Protein AF-A0A959F2L7-F1 (afdb_monomer_lite)

Secondary structure (DSSP, 8-state):
---SPP-B--EEE-SSS-EEE-S--B--EEEEEEEEE-SSSSSSPEEEEEEEETTS-EEEEEEEE-SSS-EEE-SS--SPP-EEEEEEEE-SSSSSS-EEEEEEEES-TTT-EEEEEEEEE--BTTB--EEEPPGGG--PPP-SS-------S--

Structure (mmCIF, N/CA/C/O backbone):
data_AF-A0A959F2L7-F1
#
_entry.id   AF-A0A959F2L7-F1
#
loop_
_atom_site.group_PDB
_atom_site.id
_atom_site.type_symbol
_atom_site.label_atom_id
_atom_site.label_alt_id
_atom_site.label_comp_id
_atom_site.label_asym_id
_atom_site.label_entity_id
_atom_site.label_seq_id
_atom_site.pdbx_PDB_ins_code
_atom_site.Cartn_x
_atom_site.Cartn_y
_atom_site.Cartn_z
_atom_site.occupancy
_atom_site.B_iso_or_equiv
_atom_site.auth_seq_id
_atom_site.auth_comp_id
_atom_site.auth_asym_id
_atom_site.auth_atom_id
_atom_site.pdbx_PDB_model_num
ATOM 1 N N . GLY A 1 1 ? 22.602 -15.137 5.957 1.00 42.47 1 GLY A N 1
ATOM 2 C CA . GLY A 1 1 ? 22.597 -13.665 5.934 1.00 42.47 1 GLY A CA 1
ATOM 3 C C . GLY A 1 1 ? 21.771 -13.232 4.751 1.00 42.47 1 GLY A C 1
ATOM 4 O O . GLY A 1 1 ? 22.007 -13.764 3.671 1.00 42.47 1 GLY A O 1
ATOM 5 N N . ARG A 1 2 ? 20.773 -12.367 4.957 1.00 48.66 2 ARG A N 1
ATOM 6 C CA . ARG A 1 2 ? 19.964 -11.783 3.879 1.00 48.66 2 ARG A CA 1
ATOM 7 C C . ARG A 1 2 ? 20.875 -10.835 3.082 1.00 48.66 2 ARG A C 1
ATOM 9 O O . ARG A 1 2 ? 21.125 -9.721 3.503 1.00 48.66 2 ARG A O 1
ATOM 16 N N . GLY A 1 3 ? 21.522 -11.352 2.036 1.00 53.16 3 GLY A N 1
ATOM 17 C CA . GLY A 1 3 ? 22.494 -10.618 1.208 1.00 53.16 3 GLY A CA 1
ATOM 18 C C . GLY A 1 3 ? 22.000 -10.333 -0.213 1.00 53.16 3 GLY A C 1
ATOM 19 O O . GLY A 1 3 ? 22.784 -9.907 -1.055 1.00 53.16 3 GLY A O 1
ATOM 20 N N . GLY A 1 4 ? 20.729 -10.626 -0.499 1.00 66.31 4 GLY A N 1
ATOM 21 C CA . GLY A 1 4 ? 20.079 -10.287 -1.762 1.00 66.31 4 GLY A CA 1
ATOM 22 C C . GLY A 1 4 ? 19.290 -8.994 -1.611 1.00 66.31 4 GLY A C 1
ATOM 23 O O . GLY A 1 4 ? 18.704 -8.767 -0.558 1.00 66.31 4 GLY A O 1
ATOM 24 N N . LYS A 1 5 ? 19.269 -8.167 -2.660 1.00 83.44 5 LYS A N 1
ATOM 25 C CA . LYS A 1 5 ? 18.325 -7.051 -2.725 1.00 83.44 5 LYS A CA 1
ATOM 26 C C . LYS A 1 5 ? 16.901 -7.608 -2.815 1.00 83.44 5 LYS A C 1
ATOM 28 O O . LYS A 1 5 ? 16.679 -8.563 -3.557 1.00 83.44 5 LYS A O 1
ATOM 33 N N . TYR A 1 6 ? 15.958 -7.026 -2.091 1.00 90.06 6 TYR A N 1
ATOM 34 C CA . TYR A 1 6 ? 14.533 -7.270 -2.276 1.00 90.06 6 TYR A CA 1
ATOM 35 C C . TYR A 1 6 ? 14.069 -6.625 -3.583 1.00 90.06 6 TYR A C 1
ATOM 37 O O . TYR A 1 6 ? 14.614 -5.599 -4.008 1.00 90.06 6 TYR A O 1
ATOM 45 N N . PHE A 1 7 ? 13.053 -7.216 -4.210 1.00 89.94 7 PHE A N 1
ATOM 46 C CA . PHE A 1 7 ? 12.485 -6.752 -5.472 1.00 89.94 7 PHE A CA 1
ATOM 47 C C . PHE A 1 7 ? 10.960 -6.768 -5.398 1.00 89.94 7 PHE A C 1
ATOM 49 O O . PHE A 1 7 ? 10.380 -7.720 -4.887 1.00 89.94 7 PHE A O 1
ATOM 56 N N . SER A 1 8 ? 10.336 -5.753 -5.990 1.00 92.44 8 SER A N 1
ATOM 57 C CA . SER A 1 8 ? 8.898 -5.687 -6.249 1.00 92.44 8 SER A CA 1
ATOM 58 C C . SER A 1 8 ? 8.718 -5.575 -7.761 1.00 92.44 8 SER A C 1
ATOM 60 O O . SER A 1 8 ? 9.378 -4.751 -8.395 1.00 92.44 8 SER A O 1
ATOM 62 N N . LYS A 1 9 ? 7.886 -6.433 -8.355 1.00 92.62 9 LYS A N 1
ATOM 63 C CA . LYS A 1 9 ? 7.708 -6.516 -9.811 1.00 92.62 9 LYS A CA 1
ATOM 64 C C . LYS A 1 9 ? 6.235 -6.538 -10.180 1.00 92.62 9 LYS A C 1
ATOM 66 O O . LYS A 1 9 ? 5.445 -7.202 -9.515 1.00 92.62 9 LYS A O 1
ATOM 71 N N . LEU A 1 10 ? 5.902 -5.869 -11.278 1.00 92.94 10 LEU A N 1
ATOM 72 C CA . LEU A 1 10 ? 4.575 -5.891 -11.880 1.00 92.94 10 LEU A CA 1
ATOM 73 C C . LEU A 1 10 ? 4.618 -6.698 -13.176 1.00 92.94 10 LEU A C 1
ATOM 75 O O . LEU A 1 10 ? 5.468 -6.462 -14.033 1.00 92.94 10 LEU A O 1
ATOM 79 N N . TYR A 1 11 ? 3.675 -7.622 -13.324 1.00 91.75 11 TYR A N 1
ATOM 80 C CA . TYR A 1 11 ? 3.472 -8.392 -14.545 1.00 91.75 11 TYR A CA 1
ATOM 81 C C . TYR A 1 11 ? 2.101 -8.054 -15.127 1.00 91.75 11 TYR A C 1
ATOM 83 O O . TYR A 1 11 ? 1.091 -8.150 -14.433 1.00 91.75 11 TYR A O 1
ATOM 91 N N . LEU A 1 12 ? 2.073 -7.666 -16.399 1.00 89.88 12 LEU A N 1
ATOM 92 C CA . LEU A 1 12 ? 0.861 -7.344 -17.144 1.00 89.88 12 LEU A CA 1
ATOM 93 C C . LEU A 1 12 ? 0.384 -8.590 -17.890 1.00 89.88 12 LEU A C 1
ATOM 95 O O . LEU A 1 12 ? 1.171 -9.213 -18.602 1.00 89.88 12 LEU A O 1
ATOM 99 N N . ASN A 1 13 ? -0.890 -8.944 -17.720 1.00 88.88 13 ASN A N 1
ATOM 100 C CA . ASN A 1 13 ? -1.534 -10.045 -18.435 1.00 88.88 13 ASN A CA 1
ATOM 101 C C . ASN A 1 13 ? -2.204 -9.521 -19.711 1.00 88.88 13 ASN A C 1
ATOM 103 O O . ASN A 1 13 ? -2.964 -8.558 -19.650 1.00 88.88 13 ASN A O 1
ATOM 107 N N . ASP A 1 14 ? -1.981 -10.185 -20.842 1.00 87.88 14 ASP A N 1
ATOM 108 C CA . ASP A 1 14 ? -2.627 -9.863 -22.122 1.00 87.88 14 ASP A CA 1
ATOM 109 C C . ASP A 1 14 ? -4.070 -10.395 -22.256 1.00 87.88 14 ASP A C 1
ATOM 111 O O . ASP A 1 14 ? -4.693 -10.271 -23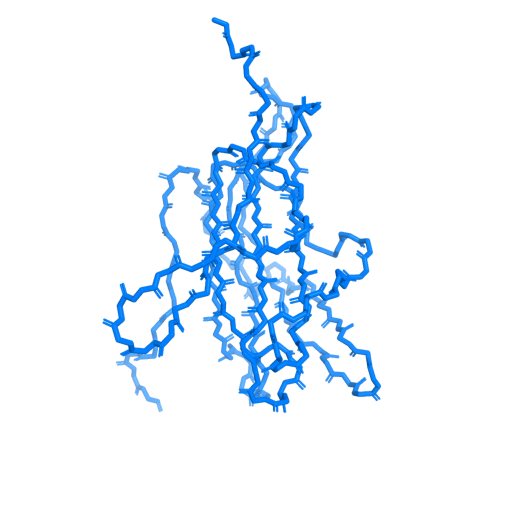.310 1.00 87.88 14 ASP A O 1
ATOM 115 N N . GLY A 1 15 ? -4.604 -11.019 -21.204 1.00 89.44 15 GLY A N 1
ATOM 116 C CA . GLY A 1 15 ? -5.939 -11.620 -21.173 1.00 89.44 15 GLY A CA 1
ATOM 117 C C . GLY A 1 15 ? -5.997 -13.036 -21.753 1.00 89.44 15 GLY A C 1
ATOM 118 O O . GLY A 1 15 ? -6.981 -13.741 -21.533 1.00 89.44 15 GLY A O 1
ATOM 119 N N . ALA A 1 16 ? -4.936 -13.492 -22.421 1.00 94.38 16 ALA A N 1
ATOM 120 C CA . ALA A 1 16 ? -4.760 -14.873 -22.863 1.00 94.38 16 ALA A CA 1
ATOM 121 C C . ALA A 1 16 ? -3.901 -15.696 -21.883 1.00 94.38 16 ALA A C 1
ATOM 123 O O . ALA A 1 16 ? -3.654 -16.879 -22.121 1.00 94.38 16 ALA A O 1
ATOM 124 N N . GLY A 1 17 ? -3.469 -15.088 -20.773 1.00 92.12 17 GLY A N 1
ATOM 125 C CA . GLY A 1 17 ? -2.608 -15.718 -19.777 1.00 92.12 17 GLY A CA 1
ATOM 126 C C . GLY A 1 17 ? -1.120 -15.601 -20.101 1.00 92.12 17 GLY A C 1
ATOM 127 O O . GLY A 1 17 ? -0.321 -16.299 -19.475 1.00 92.12 17 GLY A O 1
ATOM 128 N N . ASN A 1 18 ? -0.732 -14.738 -21.049 1.00 93.69 18 ASN A N 1
ATOM 129 C CA . ASN A 1 18 ? 0.669 -14.382 -21.241 1.00 93.69 18 ASN A CA 1
ATOM 130 C C . ASN A 1 18 ? 1.003 -13.165 -20.380 1.00 93.69 18 ASN A C 1
ATOM 132 O O . ASN A 1 18 ? 0.263 -12.182 -20.352 1.00 93.69 18 ASN A O 1
ATOM 136 N N . PHE A 1 19 ? 2.147 -13.229 -19.700 1.00 94.06 19 PHE A N 1
ATOM 137 C CA . PHE A 1 19 ? 2.585 -12.200 -18.766 1.00 94.06 19 PHE A CA 1
ATOM 138 C C . PHE A 1 19 ? 3.851 -11.514 -19.267 1.00 94.06 19 PHE A C 1
ATOM 140 O O . PHE A 1 19 ? 4.835 -12.179 -19.597 1.00 94.06 19 PHE A O 1
ATOM 147 N N . ILE A 1 20 ? 3.837 -10.184 -19.281 1.00 93.69 20 ILE A N 1
ATOM 148 C CA . ILE A 1 20 ? 4.990 -9.349 -19.625 1.00 93.69 20 ILE A CA 1
ATOM 149 C C . ILE A 1 20 ? 5.373 -8.538 -18.389 1.00 93.69 20 ILE A C 1
ATOM 151 O O . ILE A 1 20 ? 4.523 -7.902 -17.771 1.00 93.69 20 ILE A O 1
ATOM 155 N N . GLU A 1 21 ? 6.651 -8.571 -18.011 1.00 93.94 21 GLU A N 1
ATOM 156 C CA . GLU A 1 21 ? 7.161 -7.733 -16.922 1.00 93.94 21 GLU A CA 1
ATOM 157 C C . GLU A 1 21 ? 7.074 -6.255 -17.332 1.00 93.94 21 GLU A C 1
ATOM 159 O O . GLU A 1 21 ? 7.582 -5.867 -18.387 1.00 93.94 21 GLU A O 1
ATOM 164 N N . SER A 1 22 ? 6.416 -5.436 -16.510 1.00 93.31 22 SER A N 1
ATOM 165 C CA . SER A 1 22 ? 6.357 -3.988 -16.705 1.00 93.31 22 SER A CA 1
ATOM 166 C C . SER A 1 22 ? 7.744 -3.369 -16.522 1.00 93.31 22 SER A C 1
ATOM 168 O O . SER A 1 22 ? 8.528 -3.807 -15.682 1.00 93.31 22 SER A O 1
ATOM 170 N N . ALA A 1 23 ? 8.038 -2.307 -17.276 1.00 92.88 23 ALA A N 1
ATOM 171 C CA . ALA A 1 23 ? 9.254 -1.514 -17.090 1.00 92.88 23 ALA A CA 1
ATOM 172 C C . ALA A 1 23 ? 9.193 -0.600 -15.848 1.00 92.88 23 ALA A C 1
ATOM 174 O O . ALA A 1 23 ? 10.196 0.028 -15.502 1.00 92.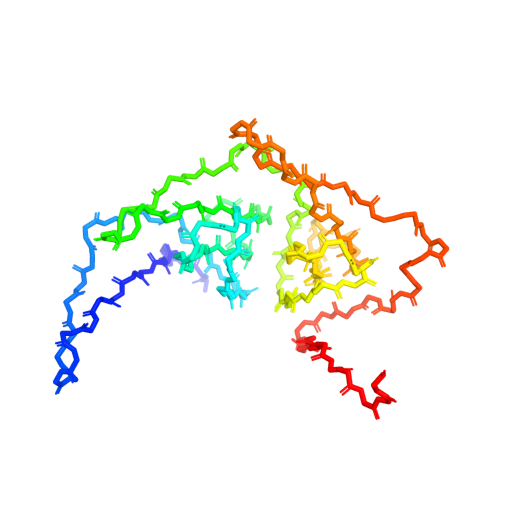88 23 ALA A O 1
ATOM 175 N N . GLN A 1 24 ? 8.029 -0.505 -15.193 1.00 92.62 24 GLN A N 1
ATOM 176 C CA . GLN A 1 24 ? 7.844 0.274 -13.974 1.00 92.62 24 GLN A CA 1
ATOM 177 C C . GLN A 1 24 ? 8.761 -0.241 -12.858 1.00 92.62 24 GLN A C 1
ATOM 179 O O . GLN A 1 24 ? 8.742 -1.419 -12.502 1.00 92.62 24 GLN A O 1
ATOM 184 N N . ALA A 1 25 ? 9.536 0.670 -12.273 1.00 92.19 25 ALA A N 1
ATOM 185 C CA . ALA A 1 25 ? 10.365 0.367 -11.119 1.00 92.19 25 ALA A CA 1
ATOM 186 C C . ALA A 1 25 ? 9.568 0.577 -9.828 1.00 92.19 25 ALA A C 1
ATOM 188 O O . ALA A 1 25 ? 8.971 1.635 -9.621 1.00 92.19 25 ALA A O 1
ATOM 189 N N . PHE A 1 26 ? 9.623 -0.419 -8.951 1.00 93.56 26 PHE A N 1
ATOM 190 C CA . PHE A 1 26 ? 9.112 -0.350 -7.589 1.00 93.56 26 PHE A CA 1
ATOM 191 C C . PHE A 1 26 ? 10.255 -0.618 -6.620 1.00 93.56 26 PHE A C 1
ATOM 193 O O . PHE A 1 26 ? 11.124 -1.458 -6.880 1.00 93.56 26 PHE A O 1
ATOM 200 N N . GLU A 1 27 ? 10.259 0.079 -5.488 1.00 93.31 27 GLU A N 1
ATOM 201 C CA . GLU A 1 27 ? 11.194 -0.261 -4.424 1.00 93.31 27 GLU A CA 1
ATOM 202 C C . GLU A 1 27 ? 10.852 -1.650 -3.873 1.00 93.31 27 GLU A C 1
ATOM 204 O O . GLU A 1 27 ? 9.691 -1.955 -3.581 1.00 93.31 27 GLU A O 1
ATOM 209 N N . GLY A 1 28 ? 11.868 -2.505 -3.782 1.00 94.50 28 GLY A N 1
ATOM 210 C CA . GLY A 1 28 ? 11.720 -3.861 -3.279 1.00 94.50 28 GLY A CA 1
ATOM 211 C C . GLY A 1 28 ? 11.593 -3.906 -1.764 1.00 94.50 28 GLY A C 1
ATOM 212 O O . GLY A 1 28 ? 12.369 -3.255 -1.060 1.00 94.50 28 GLY A O 1
ATOM 213 N N . VAL A 1 29 ? 10.658 -4.723 -1.284 1.00 94.31 29 VAL A N 1
ATOM 214 C CA . VAL A 1 29 ? 10.414 -4.957 0.143 1.00 94.31 29 VAL A CA 1
ATOM 215 C C . VAL A 1 29 ? 10.262 -6.452 0.457 1.00 94.31 29 VAL A C 1
ATOM 217 O O . VAL A 1 29 ? 9.766 -7.209 -0.378 1.00 94.31 29 VAL A O 1
ATOM 220 N N . ASP A 1 30 ? 10.676 -6.866 1.654 1.00 94.56 30 ASP A N 1
ATOM 221 C CA . ASP A 1 30 ? 10.449 -8.199 2.240 1.00 94.56 30 ASP A CA 1
ATOM 222 C C . ASP A 1 30 ? 9.384 -8.133 3.345 1.00 94.56 30 ASP A C 1
ATOM 224 O O . ASP A 1 30 ? 8.975 -7.042 3.750 1.00 94.56 30 ASP A O 1
ATOM 228 N N . GLU A 1 31 ? 8.933 -9.296 3.827 1.00 94.19 31 GLU A N 1
ATOM 229 C CA . GLU A 1 31 ? 7.915 -9.416 4.887 1.00 94.19 31 GLU A CA 1
ATOM 230 C C . GLU A 1 31 ? 6.676 -8.564 4.559 1.00 94.19 31 GLU A C 1
ATOM 232 O O . GLU A 1 31 ? 6.151 -7.806 5.379 1.00 94.19 31 GLU A O 1
ATOM 237 N N . SER A 1 32 ? 6.273 -8.637 3.290 1.00 94.88 32 SER A N 1
ATOM 238 C CA . SER A 1 32 ? 5.449 -7.627 2.649 1.00 94.88 32 SER A CA 1
ATOM 239 C C . SER A 1 32 ? 4.007 -8.059 2.421 1.00 94.88 32 SER A C 1
ATOM 241 O O . SER A 1 32 ? 3.657 -9.239 2.421 1.00 94.88 32 SER A O 1
ATOM 243 N N . SER A 1 33 ? 3.161 -7.059 2.197 1.00 96.12 33 SER A N 1
ATOM 244 C CA . SER A 1 33 ? 1.782 -7.219 1.748 1.00 96.12 33 SER A CA 1
ATOM 245 C C . SER A 1 33 ? 1.496 -6.227 0.633 1.00 96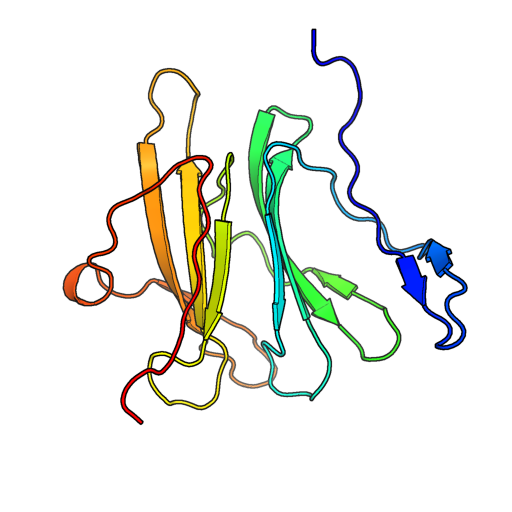.12 33 SER A C 1
ATOM 247 O O . SER A 1 33 ? 2.091 -5.150 0.587 1.00 96.12 33 SER A O 1
ATOM 249 N N . 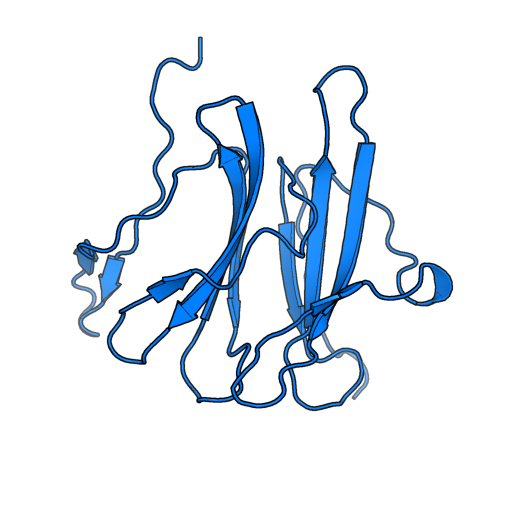ILE A 1 34 ? 0.595 -6.608 -0.266 1.00 95.81 34 ILE A N 1
ATOM 250 C CA . ILE A 1 34 ? 0.192 -5.844 -1.440 1.00 95.81 34 ILE A CA 1
ATOM 251 C C . ILE A 1 34 ? -1.320 -5.957 -1.609 1.00 95.81 34 ILE A C 1
ATOM 253 O O . ILE A 1 34 ? -1.887 -7.036 -1.427 1.00 95.81 34 ILE A O 1
ATOM 257 N N . ALA A 1 35 ? -1.965 -4.855 -1.971 1.00 96.44 35 ALA A N 1
ATOM 258 C CA . ALA A 1 35 ? -3.381 -4.813 -2.293 1.00 96.44 35 ALA A CA 1
ATOM 259 C C . ALA A 1 35 ? -3.653 -3.779 -3.389 1.00 96.44 35 ALA A C 1
ATOM 261 O O . ALA A 1 35 ? -2.927 -2.791 -3.526 1.00 96.44 35 ALA A O 1
ATOM 262 N N . PHE A 1 36 ? -4.718 -4.026 -4.146 1.00 96.50 36 PHE A N 1
ATOM 263 C CA . PHE A 1 36 ? -5.222 -3.127 -5.176 1.00 96.50 36 PHE A CA 1
ATOM 264 C C . PHE A 1 36 ? -6.614 -2.626 -4.793 1.00 96.50 36 PHE A C 1
ATOM 266 O O . PHE A 1 36 ? -7.416 -3.402 -4.269 1.00 96.50 36 PHE A O 1
ATOM 273 N N . ALA A 1 37 ? -6.890 -1.357 -5.073 1.00 96.75 37 ALA A N 1
ATOM 274 C CA . ALA A 1 37 ? -8.191 -0.716 -4.894 1.00 96.75 37 ALA A CA 1
ATOM 275 C C . ALA A 1 37 ? -8.264 0.528 -5.785 1.00 96.75 37 ALA A C 1
ATOM 277 O O . ALA A 1 37 ? -7.232 1.116 -6.066 1.00 96.75 37 ALA A O 1
ATOM 278 N N . ASP A 1 38 ? -9.456 0.937 -6.206 1.00 96.94 38 ASP A N 1
ATOM 279 C CA . ASP A 1 38 ? -9.664 2.247 -6.835 1.00 96.94 38 ASP A CA 1
ATOM 280 C C . ASP A 1 38 ? -9.674 3.310 -5.719 1.00 96.94 38 ASP A C 1
ATOM 282 O O . ASP A 1 38 ? -10.638 3.408 -4.955 1.00 96.94 38 ASP A O 1
ATOM 286 N N . MET A 1 39 ? -8.548 4.004 -5.507 1.00 95.38 39 MET A N 1
ATOM 287 C CA . MET A 1 39 ? -8.371 4.927 -4.375 1.00 95.38 39 MET A CA 1
ATOM 288 C C . MET A 1 39 ? -8.761 6.364 -4.732 1.00 95.38 39 MET A C 1
ATOM 290 O O . MET A 1 39 ? -8.973 7.176 -3.829 1.00 95.38 39 MET A O 1
ATOM 294 N N . ASN A 1 40 ? -8.850 6.700 -6.016 1.00 94.75 40 ASN A N 1
ATOM 295 C CA . ASN A 1 40 ? -9.187 8.036 -6.510 1.00 94.75 40 ASN A CA 1
ATOM 296 C C . ASN A 1 40 ? -10.515 8.071 -7.308 1.00 94.75 40 ASN A C 1
ATOM 298 O O . ASN A 1 40 ? -10.861 9.115 -7.869 1.00 94.75 40 ASN A O 1
ATOM 302 N N . ASN A 1 41 ? -11.275 6.972 -7.316 1.00 95.06 41 ASN A N 1
ATOM 303 C CA . ASN A 1 41 ? -12.557 6.806 -8.003 1.00 95.06 41 ASN A CA 1
ATOM 304 C C . ASN A 1 41 ? -12.501 7.143 -9.504 1.00 95.06 41 ASN A C 1
ATOM 306 O O . ASN A 1 41 ? -13.459 7.709 -10.048 1.00 95.06 41 ASN A O 1
ATOM 310 N N . ASP A 1 42 ? -11.390 6.838 -10.175 1.00 95.12 42 ASP A N 1
ATOM 311 C CA . ASP A 1 42 ? -11.269 6.992 -11.630 1.00 95.12 42 ASP A CA 1
ATOM 312 C C . ASP A 1 42 ? -11.624 5.715 -12.413 1.00 95.12 42 ASP A C 1
ATOM 314 O O . ASP A 1 42 ? -11.802 5.769 -13.634 1.00 95.12 42 ASP A O 1
ATOM 318 N N . GLY A 1 43 ? -11.867 4.608 -11.704 1.00 95.12 43 GLY A N 1
ATOM 319 C CA . GLY A 1 43 ? -12.234 3.311 -12.261 1.00 95.12 43 GLY A CA 1
ATOM 320 C C . GLY A 1 43 ? -11.045 2.392 -12.539 1.00 95.12 43 GLY A C 1
ATOM 321 O O . GLY A 1 43 ? -11.269 1.231 -12.900 1.00 95.12 43 GLY A O 1
ATOM 322 N N . ASP A 1 44 ? -9.813 2.866 -12.353 1.00 95.75 44 ASP A N 1
ATOM 323 C CA . ASP A 1 44 ? -8.598 2.081 -12.506 1.00 95.75 44 ASP A CA 1
ATOM 324 C C . ASP A 1 44 ? -8.073 1.614 -11.139 1.00 95.75 44 ASP A C 1
ATOM 326 O O . ASP A 1 44 ? -8.129 2.302 -10.126 1.00 95.75 44 ASP A O 1
ATOM 330 N N . LEU A 1 45 ? -7.571 0.375 -11.078 1.00 96.38 45 LEU A N 1
ATOM 331 C CA . LEU A 1 45 ? -7.033 -0.152 -9.824 1.00 96.38 45 LEU A CA 1
ATOM 332 C C . LEU A 1 45 ? -5.678 0.482 -9.511 1.00 96.38 45 LEU A C 1
ATOM 334 O O . LEU A 1 45 ? -4.696 0.258 -10.227 1.00 96.38 45 LEU A O 1
ATOM 338 N N . ASP A 1 46 ? -5.628 1.177 -8.384 1.00 96.06 46 ASP A N 1
ATOM 339 C CA . ASP A 1 46 ? -4.425 1.702 -7.764 1.00 96.06 46 ASP A CA 1
ATOM 340 C C . ASP A 1 46 ? -3.745 0.644 -6.881 1.00 96.06 46 ASP A C 1
ATOM 342 O O . ASP A 1 46 ? -4.295 -0.424 -6.600 1.00 96.06 46 ASP A O 1
ATOM 346 N N . LEU A 1 47 ? -2.524 0.931 -6.425 1.00 95.44 47 LEU A N 1
ATOM 347 C CA . LEU A 1 47 ? -1.658 -0.021 -5.732 1.00 95.44 47 LEU A CA 1
ATOM 348 C C . LEU A 1 47 ? -1.207 0.508 -4.367 1.00 95.44 47 LEU A C 1
ATOM 350 O O . LEU A 1 47 ? -0.625 1.588 -4.277 1.00 95.44 47 LEU A O 1
ATOM 354 N N . ALA A 1 48 ? -1.347 -0.308 -3.321 1.00 95.56 48 ALA A N 1
ATOM 355 C CA . ALA A 1 48 ? -0.647 -0.115 -2.056 1.00 95.56 48 ALA A CA 1
ATOM 356 C C . ALA A 1 48 ? 0.154 -1.359 -1.665 1.00 95.56 48 ALA A C 1
ATOM 358 O O . ALA A 1 48 ? -0.322 -2.488 -1.786 1.00 95.56 48 ALA A O 1
ATOM 359 N N . TYR A 1 49 ? 1.370 -1.157 -1.165 1.00 95.69 49 TYR A N 1
ATOM 360 C CA . TYR A 1 49 ? 2.175 -2.237 -0.602 1.00 95.69 49 TYR A CA 1
ATOM 361 C C . TYR A 1 49 ? 3.053 -1.751 0.543 1.00 95.69 49 TYR A C 1
ATOM 363 O O . TYR A 1 49 ? 3.456 -0.590 0.589 1.00 95.69 49 TYR A O 1
ATOM 371 N N . ALA A 1 50 ? 3.360 -2.646 1.472 1.00 95.50 50 ALA A N 1
ATOM 372 C CA . ALA A 1 50 ? 4.185 -2.355 2.636 1.00 95.50 50 ALA A CA 1
ATOM 373 C C . ALA A 1 50 ? 5.141 -3.505 2.931 1.00 95.50 50 ALA A C 1
ATOM 375 O O . ALA A 1 50 ? 4.872 -4.639 2.540 1.00 95.50 50 ALA A O 1
ATOM 376 N N . GLY A 1 51 ? 6.247 -3.208 3.604 1.00 95.31 51 GLY A N 1
ATOM 377 C CA . GLY A 1 51 ? 7.235 -4.193 4.034 1.00 95.31 51 GLY A CA 1
ATOM 378 C C . GLY A 1 51 ? 8.549 -3.551 4.475 1.00 95.31 51 GLY A C 1
ATOM 379 O O . GLY A 1 51 ? 8.657 -2.329 4.614 1.00 95.31 51 GLY A O 1
ATOM 380 N N . LEU A 1 52 ? 9.568 -4.385 4.665 1.00 94.06 52 LEU A N 1
ATOM 381 C CA . LEU A 1 52 ? 10.925 -3.975 5.020 1.00 94.06 52 LEU A CA 1
ATOM 382 C C . LEU A 1 52 ? 11.762 -3.742 3.755 1.00 94.06 52 LEU A C 1
ATOM 384 O O . LEU 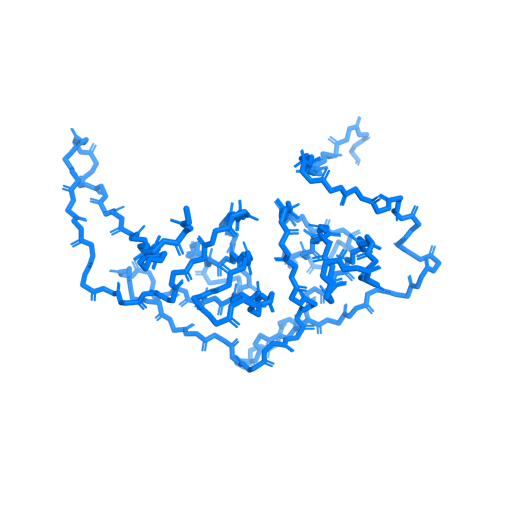A 1 52 ? 11.939 -4.663 2.959 1.00 94.06 52 LEU A O 1
ATOM 388 N N . ASN A 1 53 ? 12.273 -2.528 3.541 1.00 93.44 53 ASN A N 1
ATOM 389 C CA . ASN A 1 53 ? 13.092 -2.227 2.365 1.00 93.44 53 ASN A CA 1
ATOM 390 C C . ASN A 1 53 ? 14.545 -2.728 2.509 1.00 93.44 53 ASN A C 1
ATOM 392 O O . ASN A 1 53 ? 14.940 -3.300 3.521 1.00 93.44 53 ASN A O 1
ATOM 396 N N . ASN A 1 54 ? 15.366 -2.492 1.482 1.00 92.38 54 ASN A N 1
ATOM 397 C CA . ASN A 1 54 ? 16.773 -2.921 1.452 1.00 92.38 54 ASN A CA 1
ATOM 398 C C . ASN A 1 54 ? 17.685 -2.249 2.495 1.00 92.38 54 ASN A C 1
ATOM 400 O O . ASN A 1 54 ? 18.801 -2.724 2.701 1.00 92.38 54 ASN A O 1
ATOM 404 N N . ASP A 1 55 ? 17.231 -1.162 3.118 1.00 91.81 55 ASP A N 1
ATOM 405 C CA . ASP A 1 55 ? 17.947 -0.443 4.175 1.00 91.81 55 ASP A CA 1
ATOM 406 C C . ASP A 1 55 ? 17.439 -0.838 5.576 1.00 91.81 55 ASP A C 1
ATOM 408 O O . ASP A 1 55 ? 17.703 -0.133 6.551 1.00 91.81 55 ASP A O 1
ATOM 412 N N . ASP A 1 56 ? 16.679 -1.936 5.675 1.00 90.38 56 ASP A N 1
ATOM 413 C CA . ASP A 1 56 ? 16.000 -2.396 6.889 1.00 90.38 56 ASP A CA 1
ATOM 414 C C . ASP A 1 56 ? 15.076 -1.322 7.501 1.00 90.38 56 ASP A C 1
ATOM 416 O O . ASP A 1 56 ? 14.923 -1.203 8.720 1.00 90.38 56 ASP A O 1
ATOM 420 N N . VAL A 1 57 ? 14.433 -0.524 6.641 1.00 91.69 57 VAL A N 1
ATOM 421 C CA . VAL A 1 57 ? 13.431 0.474 7.025 1.00 91.69 57 VAL A CA 1
ATOM 422 C C . VAL A 1 57 ? 12.050 -0.015 6.615 1.00 91.69 57 VAL A C 1
ATOM 424 O O . VAL A 1 57 ? 11.819 -0.343 5.451 1.00 91.69 57 VAL A O 1
ATOM 427 N N . GLN A 1 58 ? 11.107 -0.026 7.558 1.00 94.12 58 GLN A N 1
ATOM 428 C CA . GLN A 1 58 ? 9.717 -0.336 7.242 1.00 94.12 58 GLN A CA 1
ATOM 429 C C . GLN A 1 58 ? 9.093 0.783 6.406 1.00 94.12 58 GLN A C 1
ATOM 431 O O . GLN A 1 58 ? 9.232 1.974 6.709 1.00 94.12 58 GLN A O 1
ATOM 436 N N . LYS A 1 59 ? 8.395 0.403 5.340 1.00 94.00 59 LYS A N 1
ATOM 437 C CA . LYS A 1 59 ? 7.837 1.322 4.350 1.00 94.00 59 LYS A CA 1
ATOM 438 C C . LYS A 1 59 ? 6.424 0.913 3.984 1.00 94.00 59 LYS A C 1
ATOM 440 O O . LYS A 1 59 ? 6.103 -0.268 3.965 1.00 94.00 59 LYS A O 1
ATOM 445 N N . THR A 1 60 ? 5.629 1.914 3.634 1.00 94.56 60 THR A N 1
ATOM 446 C CA . THR A 1 60 ? 4.341 1.748 2.967 1.00 94.56 60 THR A CA 1
ATOM 447 C C . THR A 1 60 ? 4.337 2.670 1.763 1.00 94.56 60 THR A C 1
ATOM 449 O O . THR A 1 60 ? 4.668 3.852 1.880 1.00 94.56 60 THR A O 1
ATOM 452 N N . TYR A 1 61 ? 3.992 2.126 0.608 1.00 94.44 61 TYR A N 1
ATOM 453 C CA . TYR A 1 61 ? 3.909 2.843 -0.648 1.00 94.44 61 TYR A CA 1
ATOM 454 C C . TYR A 1 61 ? 2.485 2.798 -1.175 1.00 94.44 61 TYR A C 1
ATOM 456 O O . TYR A 1 61 ? 1.800 1.786 -1.046 1.00 94.44 61 TYR A O 1
ATOM 464 N N . ILE A 1 62 ? 2.075 3.900 -1.792 1.00 94.38 62 ILE A N 1
ATOM 465 C CA . ILE A 1 62 ? 0.788 4.073 -2.458 1.00 94.38 62 ILE A CA 1
ATOM 466 C C . ILE A 1 62 ? 1.095 4.645 -3.840 1.00 94.38 62 ILE A C 1
ATOM 468 O O . ILE A 1 62 ? 1.889 5.580 -3.960 1.00 94.38 62 ILE A O 1
ATOM 472 N N . TYR A 1 63 ? 0.497 4.071 -4.873 1.00 94.88 63 TYR A N 1
ATOM 473 C CA . TYR A 1 63 ? 0.654 4.483 -6.260 1.00 94.88 63 TYR A CA 1
ATOM 474 C C . TYR A 1 63 ? -0.712 4.573 -6.921 1.00 94.88 63 TYR A C 1
ATOM 476 O O . TYR A 1 63 ? -1.486 3.628 -6.802 1.00 94.88 63 TYR A O 1
ATOM 484 N N . THR A 1 64 ? -0.960 5.652 -7.660 1.00 95.00 64 THR A N 1
ATOM 485 C CA . THR A 1 64 ? -2.134 5.769 -8.532 1.00 95.00 64 THR A CA 1
ATOM 486 C C . THR A 1 64 ? -1.817 5.241 -9.927 1.00 95.00 64 THR A C 1
ATOM 488 O O . THR A 1 64 ? -0.720 5.498 -10.436 1.00 95.00 64 THR A O 1
ATOM 491 N N . ASN A 1 65 ? -2.749 4.520 -10.536 1.00 95.62 65 ASN A N 1
ATOM 492 C CA . ASN A 1 65 ? -2.649 3.992 -11.893 1.00 95.62 65 ASN A CA 1
ATOM 493 C C . ASN A 1 65 ? -3.256 4.981 -12.901 1.00 95.62 65 ASN A C 1
ATOM 495 O O . ASN A 1 65 ? -4.201 5.687 -12.590 1.00 95.62 65 ASN A O 1
ATOM 499 N N . ASP A 1 66 ? -2.709 5.044 -14.112 1.00 93.25 66 ASP A N 1
ATOM 500 C CA . ASP A 1 66 ? -3.226 5.876 -15.209 1.00 93.25 66 ASP A CA 1
ATOM 501 C C . ASP A 1 66 ? -4.140 5.115 -16.191 1.00 93.25 66 ASP A C 1
ATOM 503 O O . ASP A 1 66 ? -4.396 5.586 -17.302 1.00 93.25 66 ASP A O 1
ATOM 507 N N . GLY A 1 67 ? -4.548 3.897 -15.824 1.00 91.69 67 GLY A N 1
ATOM 508 C CA . GLY A 1 67 ? -5.353 2.987 -16.648 1.00 91.69 67 GLY A CA 1
ATOM 509 C C . GLY A 1 67 ? -4.585 2.277 -17.763 1.00 91.69 67 GLY A C 1
ATOM 510 O O . GLY A 1 67 ? -5.094 1.347 -18.391 1.00 91.69 67 GLY A O 1
ATOM 511 N N . THR A 1 68 ? -3.325 2.647 -17.999 1.00 89.50 68 THR A N 1
ATOM 512 C CA . THR A 1 68 ? -2.447 2.021 -19.003 1.00 89.50 68 THR A CA 1
ATOM 513 C C . THR A 1 68 ? -1.317 1.202 -18.378 1.00 89.50 68 THR A C 1
ATOM 515 O O . THR A 1 68 ? -0.458 0.670 -19.086 1.00 89.50 68 THR A O 1
ATOM 518 N N . GLY A 1 69 ? -1.341 1.050 -17.049 1.00 86.75 69 GLY A N 1
ATOM 519 C CA . GLY A 1 69 ? -0.312 0.367 -16.271 1.00 86.75 69 GLY A CA 1
ATOM 520 C C . GLY A 1 69 ? 0.861 1.271 -15.886 1.00 86.75 69 GLY A C 1
ATOM 521 O O . GLY A 1 69 ? 1.888 0.760 -15.426 1.00 86.75 69 GLY A O 1
ATOM 522 N N . GLY A 1 70 ? 0.729 2.588 -16.076 1.00 93.31 70 GLY A N 1
ATOM 523 C CA . GLY A 1 70 ? 1.640 3.593 -15.548 1.00 93.31 70 GLY A CA 1
ATOM 524 C C . GLY A 1 70 ? 1.265 3.948 -14.114 1.00 93.31 70 GLY A C 1
ATOM 525 O O . GLY A 1 70 ? 0.172 4.436 -13.848 1.00 93.31 70 GLY A O 1
ATOM 526 N N . PHE A 1 71 ? 2.185 3.712 -13.177 1.00 94.94 71 PHE A N 1
ATOM 527 C CA . PHE A 1 71 ? 1.957 3.964 -11.755 1.00 94.94 71 PHE A CA 1
ATOM 528 C C . PHE A 1 71 ? 2.746 5.183 -11.285 1.00 94.94 71 PHE A C 1
ATOM 530 O O . PHE A 1 71 ? 3.974 5.226 -11.383 1.00 94.94 71 PHE A O 1
ATOM 537 N N . THR A 1 72 ? 2.047 6.156 -10.706 1.00 93.75 72 THR A N 1
ATOM 538 C CA . THR A 1 72 ? 2.657 7.341 -10.099 1.00 93.75 72 THR A CA 1
ATOM 539 C C . THR A 1 72 ? 2.608 7.219 -8.587 1.00 93.75 72 THR A C 1
ATOM 541 O O . THR A 1 72 ? 1.536 7.072 -8.008 1.00 93.75 72 THR A O 1
ATOM 544 N N . GLN A 1 73 ? 3.769 7.285 -7.929 1.00 92.06 73 GLN A N 1
ATOM 545 C CA . GLN A 1 73 ? 3.815 7.235 -6.471 1.00 92.06 73 GLN A CA 1
ATOM 546 C C . GLN A 1 73 ? 3.106 8.456 -5.883 1.00 92.06 73 GLN A C 1
ATOM 548 O O . GLN A 1 73 ? 3.461 9.601 -6.177 1.00 92.06 73 GLN A O 1
ATOM 553 N N . TRP A 1 74 ? 2.138 8.208 -5.011 1.00 85.12 74 TRP A N 1
ATOM 554 C CA . TRP A 1 74 ? 1.425 9.254 -4.306 1.00 85.12 74 TRP A CA 1
ATOM 555 C C . TRP A 1 74 ? 2.153 9.635 -3.009 1.00 85.12 74 TRP A C 1
ATOM 557 O O . TRP A 1 74 ? 2.217 8.843 -2.070 1.00 85.12 74 TRP A O 1
ATOM 567 N N . GLY A 1 75 ? 2.669 10.871 -2.958 1.00 72.06 75 GLY A N 1
ATOM 568 C CA . GLY A 1 75 ? 3.158 11.544 -1.746 1.00 72.06 75 GLY A CA 1
ATOM 569 C C . GLY A 1 75 ? 4.280 10.838 -0.958 1.00 72.06 75 GLY A C 1
ATOM 570 O O . GLY A 1 75 ? 4.727 9.737 -1.269 1.00 72.06 75 GLY A O 1
ATOM 571 N N . SER A 1 76 ? 4.773 11.490 0.099 1.00 54.91 76 SER A N 1
ATOM 572 C CA . SER A 1 76 ? 5.643 10.855 1.100 1.00 54.91 76 SER A CA 1
ATOM 573 C C . SER A 1 76 ? 4.800 10.320 2.263 1.00 54.91 76 SER A C 1
ATOM 575 O O . SER A 1 76 ? 4.080 11.104 2.876 1.00 54.91 76 SER A O 1
ATOM 577 N N . LEU A 1 77 ? 4.921 9.010 2.533 1.00 55.84 77 LEU A N 1
ATOM 578 C CA . LEU A 1 77 ? 4.326 8.194 3.612 1.00 55.84 77 LEU A CA 1
ATOM 579 C C . LEU A 1 77 ? 3.288 8.900 4.510 1.00 55.84 77 LEU A C 1
ATOM 581 O O . LEU A 1 77 ? 3.637 9.487 5.533 1.00 55.84 77 LEU A O 1
ATOM 585 N N . VAL A 1 78 ? 2.004 8.759 4.173 1.00 59.56 78 VAL A N 1
ATOM 586 C CA . VAL A 1 78 ? 0.904 9.055 5.114 1.00 59.56 78 VAL A CA 1
ATOM 587 C C . VAL A 1 78 ? 0.584 7.849 6.001 1.00 59.56 78 VAL A C 1
ATOM 589 O O . VAL A 1 78 ? 0.210 8.010 7.162 1.00 59.56 78 VAL A O 1
ATOM 592 N N . ALA A 1 79 ? 0.798 6.638 5.488 1.00 69.56 79 ALA A N 1
ATOM 593 C CA . ALA A 1 79 ? 0.632 5.414 6.254 1.00 69.56 79 ALA A CA 1
ATOM 594 C C . ALA A 1 79 ? 1.906 5.058 7.032 1.00 69.56 79 ALA A C 1
ATOM 596 O O . ALA A 1 79 ? 3.026 5.243 6.549 1.00 69.56 79 ALA A O 1
ATOM 597 N N . VAL A 1 80 ? 1.722 4.508 8.233 1.00 89.62 80 VAL A N 1
ATOM 598 C CA . VAL A 1 80 ? 2.796 3.904 9.025 1.00 89.62 80 VAL A CA 1
ATOM 599 C C . VAL A 1 80 ? 3.556 2.883 8.173 1.00 89.62 80 VAL A C 1
ATOM 601 O O . VAL A 1 80 ? 2.944 2.060 7.493 1.00 89.62 80 VAL A O 1
ATOM 604 N N . GLY A 1 81 ? 4.888 2.948 8.181 1.00 92.75 81 GLY A N 1
ATOM 605 C CA . GLY A 1 81 ? 5.713 1.902 7.584 1.00 92.75 81 GLY A CA 1
ATOM 606 C C . GLY A 1 81 ? 5.656 0.654 8.456 1.00 92.75 81 GLY A C 1
ATOM 607 O O . GLY A 1 81 ? 5.907 0.745 9.657 1.00 92.75 81 GLY A O 1
ATOM 608 N N . VAL A 1 82 ? 5.332 -0.498 7.872 1.00 94.19 82 VAL A N 1
ATOM 609 C CA . VAL A 1 82 ? 5.279 -1.771 8.605 1.00 94.19 82 VAL A CA 1
ATOM 610 C C . VAL A 1 82 ? 5.977 -2.896 7.850 1.00 94.19 82 VAL A C 1
ATOM 612 O O . VAL A 1 82 ? 5.934 -2.946 6.626 1.00 94.19 82 VAL A O 1
ATOM 615 N N . GLU A 1 83 ? 6.601 -3.801 8.597 1.00 94.94 83 GLU A N 1
ATOM 616 C CA . GLU A 1 83 ? 6.987 -5.145 8.147 1.00 94.94 83 GLU A CA 1
ATOM 617 C C . GLU A 1 83 ? 5.999 -6.181 8.692 1.00 94.94 83 GLU A C 1
ATOM 619 O O . GLU A 1 83 ? 5.164 -5.866 9.552 1.00 94.94 83 GLU A O 1
ATOM 624 N N . ASP A 1 84 ? 6.095 -7.418 8.200 1.00 95.19 84 ASP A N 1
ATOM 625 C CA . ASP A 1 84 ? 5.143 -8.497 8.478 1.00 95.19 84 ASP A CA 1
ATOM 626 C C . ASP A 1 84 ? 3.698 -8.027 8.263 1.00 95.19 84 ASP A C 1
ATOM 628 O O . ASP A 1 84 ? 2.802 -8.231 9.099 1.00 95.19 84 ASP A O 1
ATOM 632 N N . ALA A 1 85 ? 3.536 -7.305 7.154 1.00 95.25 85 ALA A N 1
ATOM 633 C CA . ALA A 1 85 ? 2.400 -6.450 6.892 1.00 95.25 85 ALA A CA 1
ATOM 634 C C . ALA A 1 85 ? 1.155 -7.251 6.498 1.00 95.25 85 ALA A C 1
ATOM 636 O O . ALA A 1 85 ? 1.238 -8.343 5.938 1.00 95.25 85 ALA A O 1
ATOM 637 N N . ALA A 1 86 ? -0.011 -6.652 6.712 1.00 95.62 86 ALA A N 1
ATOM 638 C CA . ALA A 1 86 ? -1.242 -7.021 6.033 1.00 95.62 86 ALA A CA 1
ATOM 639 C C . ALA A 1 86 ? -2.037 -5.756 5.690 1.00 95.62 86 ALA A C 1
ATOM 641 O O . ALA A 1 86 ? -2.162 -4.854 6.524 1.00 95.62 86 ALA A O 1
ATOM 642 N N . ILE A 1 87 ? -2.547 -5.698 4.459 1.00 95.62 87 ILE A N 1
ATOM 643 C CA . ILE A 1 87 ? -3.277 -4.557 3.901 1.00 95.62 87 ILE A CA 1
ATOM 644 C C . ILE A 1 87 ? -4.666 -5.016 3.452 1.00 95.62 87 ILE A C 1
ATOM 646 O O . ILE A 1 87 ? -4.797 -6.060 2.814 1.00 95.62 87 ILE A O 1
ATOM 650 N N . ALA A 1 88 ? -5.692 -4.225 3.756 1.00 96.12 88 ALA A N 1
ATOM 651 C CA . ALA A 1 88 ? -7.035 -4.390 3.213 1.00 96.12 88 ALA A CA 1
ATOM 652 C C . ALA A 1 88 ? -7.669 -3.033 2.900 1.00 96.12 88 ALA A C 1
ATOM 654 O O . ALA A 1 88 ? -7.396 -2.044 3.581 1.00 96.12 88 ALA A O 1
ATOM 655 N N . PHE A 1 89 ? -8.552 -3.028 1.904 1.00 96.31 89 PHE A N 1
ATOM 656 C CA . PHE A 1 89 ? -9.354 -1.873 1.522 1.00 96.31 89 PHE A CA 1
ATOM 657 C C . PHE A 1 89 ? -10.844 -2.150 1.711 1.00 96.31 89 PHE A C 1
ATOM 659 O O . PHE A 1 89 ? -11.291 -3.280 1.502 1.00 96.31 89 PHE A O 1
ATOM 666 N N . SER A 1 90 ? -11.596 -1.132 2.124 1.00 95.25 90 SER A N 1
ATOM 667 C CA . SER A 1 90 ? -13.063 -1.129 2.160 1.00 95.25 90 SER A CA 1
ATOM 668 C C . SER A 1 90 ? -13.568 0.292 2.369 1.00 95.25 90 SER A C 1
ATOM 670 O O . SER A 1 90 ? -12.893 1.078 3.012 1.00 95.25 90 SER A O 1
ATOM 672 N N . ASP A 1 91 ? -14.774 0.599 1.905 1.00 94.94 91 ASP A N 1
ATOM 673 C CA . ASP A 1 91 ? -15.475 1.835 2.268 1.00 94.94 91 ASP A CA 1
ATOM 674 C C . ASP A 1 91 ? -16.099 1.637 3.658 1.00 94.94 91 ASP A C 1
ATOM 676 O O . ASP A 1 91 ? -17.109 0.939 3.795 1.00 94.94 91 ASP A O 1
ATOM 680 N N . VAL A 1 92 ? -15.434 2.121 4.712 1.00 93.19 92 VAL A N 1
ATOM 681 C CA . VAL A 1 92 ? -15.863 1.878 6.099 1.00 93.19 92 VAL A CA 1
ATOM 682 C C . VAL A 1 92 ? -16.708 3.011 6.667 1.00 93.19 92 VAL A C 1
ATOM 684 O O . VAL A 1 92 ? -17.482 2.768 7.598 1.00 93.19 92 VAL A O 1
ATOM 687 N N . ASP A 1 93 ? -16.588 4.227 6.131 1.00 93.81 93 ASP A N 1
ATOM 688 C CA . ASP A 1 93 ? -17.396 5.381 6.542 1.00 93.81 93 ASP A CA 1
ATOM 689 C C . ASP A 1 93 ? -18.570 5.698 5.593 1.00 93.81 93 ASP A C 1
ATOM 691 O O . ASP A 1 93 ? -19.402 6.555 5.914 1.00 93.81 93 ASP A O 1
ATOM 695 N N . LYS A 1 94 ? -18.735 4.900 4.528 1.00 94.00 94 LYS A N 1
ATOM 696 C CA . LYS A 1 94 ? -19.818 4.962 3.534 1.00 94.00 94 LYS A CA 1
ATOM 697 C C . LYS A 1 94 ? -19.800 6.252 2.714 1.00 94.00 94 LYS A C 1
ATOM 699 O O . LYS A 1 94 ? -20.866 6.728 2.306 1.00 94.00 94 LYS A O 1
ATOM 704 N N . ASP A 1 95 ? -18.621 6.830 2.491 1.00 95.06 95 ASP A N 1
ATOM 705 C CA . ASP A 1 95 ? -18.446 8.012 1.643 1.00 95.06 95 ASP A CA 1
ATOM 706 C C . ASP A 1 95 ? -18.183 7.673 0.163 1.00 95.06 95 ASP A C 1
ATOM 708 O O . ASP A 1 95 ? -18.182 8.568 -0.690 1.00 95.06 95 ASP A O 1
ATOM 712 N N . GLY A 1 96 ? -18.083 6.380 -0.164 1.00 94.81 96 GLY A N 1
ATOM 713 C CA . GLY A 1 96 ? -17.854 5.882 -1.515 1.00 94.81 96 GLY A CA 1
ATOM 714 C C . GLY A 1 96 ? -16.382 5.844 -1.918 1.00 94.81 96 GLY A C 1
ATOM 715 O O . GLY A 1 96 ? -16.104 5.600 -3.094 1.00 94.81 96 GLY A O 1
ATOM 716 N N . LEU A 1 97 ? -15.451 6.089 -0.992 1.00 96.06 97 LEU A N 1
ATOM 717 C CA . LEU A 1 97 ? -14.013 5.948 -1.196 1.00 96.06 97 LEU A CA 1
ATOM 718 C C . LEU A 1 97 ? -13.486 4.687 -0.499 1.00 96.06 97 LEU A C 1
ATOM 720 O O . LEU A 1 97 ? -14.025 4.214 0.496 1.00 96.06 97 LEU A O 1
ATOM 724 N N . GLN A 1 98 ? -12.416 4.096 -1.031 1.00 95.62 98 GLN A N 1
ATOM 725 C CA . GLN A 1 98 ? -11.782 2.936 -0.401 1.00 95.62 98 GLN A CA 1
ATOM 726 C C . GLN A 1 98 ? -10.823 3.369 0.708 1.00 95.62 98 GLN A C 1
ATOM 728 O O . GLN A 1 98 ? -9.753 3.916 0.430 1.00 95.62 98 GLN A O 1
ATOM 733 N N . ASP A 1 99 ? -11.193 3.080 1.955 1.00 95.12 99 ASP A N 1
ATOM 734 C CA . ASP A 1 99 ? -10.371 3.292 3.144 1.00 95.12 99 ASP A CA 1
ATOM 735 C C . ASP A 1 99 ? -9.346 2.170 3.311 1.00 95.12 99 ASP A C 1
ATOM 737 O O . ASP A 1 99 ? -9.579 1.019 2.942 1.00 95.12 99 ASP A O 1
ATOM 741 N N . LEU A 1 100 ? -8.201 2.501 3.904 1.00 94.69 100 LEU A N 1
ATOM 742 C CA . LEU A 1 100 ? -7.048 1.617 4.039 1.00 94.69 100 LEU A CA 1
ATOM 743 C C . LEU A 1 100 ? -6.901 1.128 5.483 1.00 94.69 100 LEU A C 1
ATOM 745 O O . LEU A 1 100 ? -6.624 1.914 6.387 1.00 94.69 100 LEU A O 1
ATOM 749 N N . LEU A 1 101 ? -6.978 -0.184 5.699 1.00 94.62 101 LEU A N 1
ATOM 750 C CA . LEU A 1 101 ? -6.505 -0.825 6.925 1.00 94.62 101 LEU A CA 1
ATOM 751 C C . LEU A 1 101 ? -5.129 -1.434 6.684 1.00 94.62 101 LEU A C 1
ATOM 753 O O . LEU A 1 101 ? -4.949 -2.266 5.796 1.00 94.62 101 LEU A O 1
ATOM 757 N N . ILE A 1 102 ? -4.175 -1.065 7.531 1.00 93.81 102 ILE A N 1
ATOM 758 C CA . ILE A 1 102 ? -2.835 -1.640 7.539 1.00 93.81 102 ILE A CA 1
ATOM 759 C C . ILE A 1 102 ? -2.472 -2.119 8.940 1.00 93.81 102 ILE A C 1
ATOM 761 O O . ILE A 1 102 ? -2.698 -1.431 9.937 1.00 93.81 102 ILE A O 1
ATOM 765 N N . THR A 1 103 ? -1.894 -3.310 9.029 1.00 94.69 103 THR A N 1
ATOM 766 C CA . THR A 1 103 ? -1.363 -3.860 10.278 1.00 94.69 103 THR A CA 1
ATOM 767 C C . THR A 1 103 ? 0.002 -4.489 10.051 1.00 94.69 103 THR A C 1
ATOM 769 O O . THR A 1 103 ? 0.339 -4.859 8.930 1.00 94.69 103 THR A O 1
ATOM 772 N N . GLY A 1 104 ? 0.800 -4.575 11.109 1.00 94.94 104 GLY A N 1
ATOM 773 C CA . GLY A 1 104 ? 2.126 -5.173 11.072 1.00 94.94 104 GLY A CA 1
ATOM 774 C C . GLY A 1 104 ? 2.972 -4.716 12.251 1.00 94.94 104 GLY A C 1
ATOM 775 O O . GLY A 1 104 ? 2.456 -4.336 13.307 1.00 94.94 104 GLY A O 1
ATOM 776 N N . PHE A 1 105 ? 4.286 -4.741 12.072 1.00 94.25 105 PHE A N 1
ATOM 777 C CA . PHE A 1 105 ? 5.264 -4.308 13.062 1.00 94.25 105 PHE A CA 1
ATOM 778 C C . PHE A 1 105 ? 6.011 -3.063 12.571 1.00 94.25 105 PHE A C 1
ATOM 780 O O . PHE A 1 105 ? 6.439 -3.006 11.423 1.00 94.25 105 PHE A O 1
ATOM 787 N N . THR A 1 106 ? 6.160 -2.055 13.431 1.00 93.69 106 THR A N 1
ATOM 788 C CA . THR A 1 106 ? 6.873 -0.807 13.113 1.00 93.69 106 THR A CA 1
ATOM 789 C C . THR A 1 106 ? 7.993 -0.549 14.113 1.00 93.69 106 THR A C 1
ATOM 791 O O . THR A 1 106 ? 7.821 -0.729 15.324 1.00 93.69 106 THR A O 1
ATOM 794 N N . GLY A 1 107 ? 9.114 -0.028 13.614 1.00 91.38 107 GLY A N 1
ATOM 795 C CA . GLY A 1 107 ? 10.281 0.333 14.412 1.00 91.38 107 GLY A CA 1
ATOM 796 C C . GLY A 1 107 ? 11.334 -0.779 14.495 1.00 91.38 107 GLY A C 1
ATOM 797 O O . GLY A 1 107 ? 11.211 -1.818 13.851 1.00 91.38 107 GLY A O 1
ATOM 798 N N . PRO A 1 108 ? 12.403 -0.574 15.283 1.00 88.19 108 PRO A N 1
ATOM 799 C CA . PRO A 1 108 ? 13.514 -1.521 15.353 1.00 88.19 108 PRO A CA 1
ATOM 800 C C . PRO A 1 108 ? 13.080 -2.884 15.902 1.00 88.19 108 PRO A C 1
ATOM 802 O O . PRO A 1 108 ? 12.327 -2.935 16.868 1.00 88.19 108 PRO A O 1
ATOM 805 N N . ALA A 1 109 ? 13.641 -3.987 15.399 1.00 80.94 109 ALA A N 1
ATOM 806 C CA . ALA A 1 109 ? 13.280 -5.351 15.818 1.00 80.94 109 ALA A CA 1
ATOM 807 C C . ALA A 1 109 ? 13.262 -5.588 17.348 1.00 80.94 109 ALA A C 1
ATOM 809 O O . ALA A 1 109 ? 12.461 -6.378 17.843 1.00 80.94 109 ALA A O 1
ATOM 810 N N . ALA A 1 110 ? 14.122 -4.903 18.111 1.00 86.06 110 ALA A N 1
ATOM 811 C CA . ALA A 1 110 ? 14.213 -5.058 19.566 1.00 86.06 110 ALA A CA 1
ATOM 812 C C . ALA A 1 110 ? 13.177 -4.246 20.368 1.00 86.06 110 ALA A C 1
ATOM 814 O O . ALA A 1 110 ? 12.894 -4.589 21.514 1.00 86.06 110 ALA A O 1
ATOM 815 N N . THR A 1 111 ? 12.653 -3.152 19.810 1.00 91.06 111 THR A N 1
ATOM 816 C CA . THR A 1 111 ? 11.838 -2.162 20.548 1.00 91.06 111 THR A CA 1
ATOM 817 C C . THR A 1 111 ? 10.585 -1.720 19.804 1.00 91.06 111 THR A C 1
ATOM 819 O O . THR A 1 111 ? 9.857 -0.857 20.288 1.00 91.06 111 THR A O 1
ATOM 822 N N . GLY A 1 112 ? 10.369 -2.240 18.602 1.00 89.25 112 GLY A N 1
ATOM 823 C CA . GLY A 1 112 ? 9.225 -1.915 17.779 1.00 89.25 112 GLY A CA 1
ATOM 824 C C . GLY A 1 112 ? 7.931 -2.422 18.398 1.00 89.25 112 GLY A C 1
ATOM 825 O O . GLY A 1 112 ? 7.911 -3.193 19.363 1.00 89.25 112 GLY A O 1
ATOM 826 N N . THR A 1 113 ? 6.830 -1.966 17.827 1.00 93.12 113 THR A N 1
ATOM 827 C CA . THR A 1 113 ? 5.491 -2.301 18.295 1.00 93.12 113 THR A CA 1
ATOM 828 C C . THR A 1 113 ? 4.662 -2.850 17.156 1.00 93.12 113 THR A C 1
ATOM 830 O O . THR A 1 113 ? 4.846 -2.497 15.992 1.00 93.12 113 THR A O 1
ATOM 833 N N . ARG A 1 114 ? 3.704 -3.702 17.511 1.00 92.62 114 ARG A N 1
ATOM 834 C CA . ARG A 1 114 ? 2.639 -4.085 16.593 1.00 92.62 114 ARG A CA 1
ATOM 835 C C . ARG A 1 114 ? 1.699 -2.893 16.443 1.00 92.62 114 ARG A C 1
ATOM 837 O O . ARG A 1 114 ? 1.425 -2.203 17.429 1.00 92.62 114 ARG A O 1
ATOM 844 N N . VAL A 1 115 ? 1.211 -2.663 15.234 1.00 91.81 115 VAL A N 1
ATOM 845 C CA . VAL A 1 115 ? 0.231 -1.620 14.925 1.00 91.81 115 VAL A CA 1
ATOM 846 C C . VAL A 1 115 ? -0.890 -2.178 14.063 1.00 91.81 115 VAL A C 1
ATOM 848 O O . VAL A 1 115 ? -0.685 -3.086 13.263 1.00 91.81 115 VAL A O 1
ATOM 851 N N . ALA A 1 116 ? -2.078 -1.614 14.231 1.00 92.25 116 ALA A N 1
ATOM 852 C CA . ALA A 1 116 ? -3.184 -1.694 13.294 1.00 92.25 116 ALA A CA 1
ATOM 853 C C . ALA A 1 116 ? -3.726 -0.271 13.153 1.00 92.25 116 ALA A C 1
ATOM 855 O O . ALA A 1 116 ? -4.009 0.393 14.152 1.00 92.25 116 ALA A O 1
ATOM 856 N N . LYS A 1 117 ? -3.767 0.232 11.924 1.00 91.81 117 LYS A N 1
ATOM 857 C CA . LYS A 1 117 ? -4.113 1.613 11.601 1.00 91.81 117 LYS A CA 1
ATOM 858 C C . LYS A 1 117 ? -5.132 1.610 10.479 1.00 91.81 117 LYS A C 1
ATOM 860 O O . LYS A 1 117 ? -4.889 1.027 9.427 1.00 91.81 117 LYS A O 1
ATOM 865 N N . LEU A 1 118 ? -6.256 2.269 10.728 1.00 93.81 118 LEU A N 1
ATOM 866 C CA . LEU A 1 118 ? -7.255 2.573 9.718 1.00 93.81 118 LEU A CA 1
ATOM 867 C C . LEU A 1 118 ? -7.039 4.006 9.247 1.00 93.81 118 LEU A C 1
ATOM 869 O O . LEU A 1 118 ? -6.940 4.925 10.059 1.00 93.81 118 LEU A O 1
ATOM 873 N N . TYR A 1 119 ? -6.982 4.175 7.939 1.00 94.06 119 TYR A N 1
ATOM 874 C CA . TYR A 1 119 ? -6.834 5.441 7.257 1.00 94.06 119 TYR A CA 1
ATOM 875 C C . TYR A 1 119 ? -8.063 5.663 6.389 1.00 94.06 119 TYR A C 1
ATOM 877 O O . TYR A 1 119 ? -8.273 4.936 5.422 1.00 94.06 119 TYR A O 1
ATOM 885 N N . LEU A 1 120 ? -8.852 6.674 6.739 1.00 94.50 120 LEU A N 1
ATOM 886 C CA . LEU A 1 120 ? -9.994 7.098 5.949 1.00 94.50 120 LEU A CA 1
ATOM 887 C C . LEU A 1 120 ? -9.497 7.822 4.705 1.00 94.50 120 LEU A C 1
ATOM 889 O O . LEU A 1 120 ? -8.707 8.767 4.809 1.00 94.50 120 LEU A O 1
ATOM 893 N N . ASN A 1 121 ? -9.947 7.387 3.543 1.00 94.62 121 ASN A N 1
ATOM 894 C CA . ASN A 1 121 ? -9.672 8.049 2.291 1.00 94.62 121 ASN A CA 1
ATOM 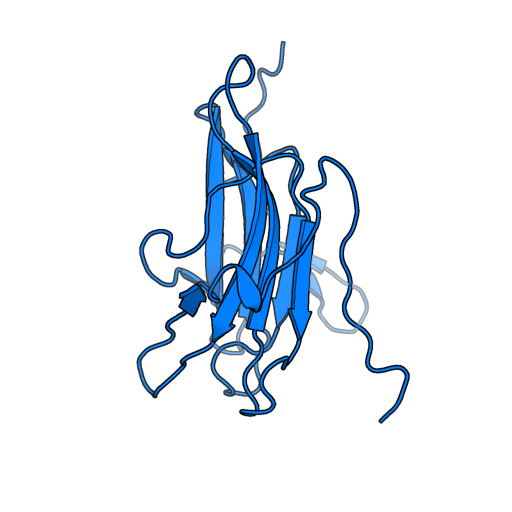895 C C . ASN A 1 121 ? -10.462 9.360 2.242 1.00 94.62 121 ASN A C 1
ATOM 897 O O . ASN A 1 121 ? -11.635 9.435 2.597 1.00 94.62 121 ASN A O 1
ATOM 901 N N . LYS A 1 122 ? -9.769 10.437 1.887 1.00 94.50 122 LYS A N 1
ATOM 902 C CA . LYS A 1 122 ? -10.311 11.792 1.767 1.00 94.50 122 LYS A CA 1
ATOM 903 C C . LYS A 1 122 ? -9.926 12.379 0.421 1.00 94.50 122 LYS A C 1
ATOM 905 O O . LYS A 1 122 ? -9.571 13.556 0.322 1.00 94.50 122 LYS A O 1
ATOM 910 N N . TYR A 1 123 ? -9.933 11.533 -0.606 1.00 94.19 123 TYR A N 1
ATOM 911 C CA . TYR A 1 123 ? -9.754 11.958 -1.977 1.00 94.19 123 TYR A CA 1
ATOM 912 C C . TYR A 1 123 ? -10.719 13.097 -2.306 1.00 94.19 123 TYR A C 1
ATOM 914 O O . TYR A 1 123 ? -11.938 13.001 -2.171 1.00 94.19 123 TYR A O 1
ATOM 922 N N . ALA A 1 124 ? -10.131 14.199 -2.746 1.00 92.12 124 ALA A N 1
ATOM 923 C CA . ALA A 1 124 ? -10.828 15.355 -3.256 1.00 92.12 124 ALA A CA 1
ATOM 924 C C . ALA A 1 124 ? -10.019 15.849 -4.447 1.00 92.12 124 ALA A C 1
ATOM 926 O O . ALA A 1 124 ? -8.938 16.415 -4.269 1.00 92.12 124 ALA A O 1
ATOM 927 N N . TYR A 1 125 ? -10.521 15.594 -5.659 1.00 86.69 125 TYR A N 1
ATOM 928 C CA . TYR A 1 125 ? -9.794 15.872 -6.897 1.00 86.69 125 TYR A CA 1
ATOM 929 C C . TYR A 1 125 ? -9.124 17.264 -6.878 1.00 86.69 125 TYR A C 1
ATOM 931 O O . TYR A 1 125 ? -9.792 18.262 -6.580 1.00 86.69 125 TYR A O 1
ATOM 939 N N . PRO A 1 126 ? -7.825 17.363 -7.224 1.00 88.00 126 PRO A N 1
ATOM 940 C CA . PRO A 1 126 ? -6.944 16.300 -7.732 1.00 88.00 126 PRO A CA 1
ATOM 941 C C . PRO A 1 126 ? -6.125 15.581 -6.642 1.00 88.00 126 PRO A C 1
ATOM 943 O O . PRO A 1 126 ? -5.156 14.891 -6.947 1.00 88.00 126 PRO A O 1
ATOM 946 N N . ALA A 1 127 ? -6.437 15.793 -5.366 1.00 88.31 127 ALA A N 1
ATOM 947 C CA . ALA A 1 127 ? -5.626 15.321 -4.256 1.00 88.31 127 ALA A CA 1
ATOM 948 C C . ALA A 1 127 ? -6.210 14.047 -3.641 1.00 88.31 127 ALA A C 1
ATOM 950 O O . ALA A 1 127 ? -7.224 14.083 -2.945 1.00 88.31 127 ALA A O 1
ATOM 951 N N . LEU A 1 128 ? -5.514 12.927 -3.827 1.00 90.62 128 LEU A N 1
ATOM 952 C CA . LEU A 1 128 ? -5.632 11.791 -2.915 1.00 90.62 128 LEU A CA 1
ATOM 953 C C . LEU A 1 128 ? -5.065 12.206 -1.558 1.00 90.62 128 LEU A C 1
ATOM 955 O O . LEU A 1 128 ? -4.078 12.941 -1.501 1.00 90.62 128 LEU A O 1
ATOM 959 N N . SER A 1 129 ? -5.739 11.821 -0.477 1.00 91.69 129 SER A N 1
ATOM 960 C CA . SER A 1 129 ? -5.264 12.016 0.888 1.00 91.69 129 SER A CA 1
ATOM 961 C C . SER A 1 129 ? -5.886 10.983 1.814 1.00 91.69 129 SER A C 1
ATOM 963 O O . SER A 1 129 ? -6.991 10.511 1.568 1.00 91.69 129 SER A O 1
ATOM 965 N N . PHE A 1 130 ? -5.162 10.633 2.871 1.00 92.06 130 PHE A N 1
ATOM 966 C CA . PHE A 1 130 ? -5.599 9.669 3.869 1.00 92.06 130 PHE A CA 1
ATOM 967 C C . PHE A 1 130 ? -5.528 10.306 5.254 1.00 92.06 130 PHE A C 1
ATOM 969 O O . PHE A 1 130 ? -4.539 10.954 5.603 1.00 92.06 130 PHE A O 1
ATOM 976 N N . GLN A 1 131 ? -6.567 10.111 6.054 1.00 92.19 131 GLN A N 1
ATOM 977 C CA . GLN A 1 131 ? -6.641 10.588 7.426 1.00 92.19 131 GLN A CA 1
ATOM 978 C C . GLN A 1 131 ? -6.698 9.395 8.377 1.00 92.19 131 GLN A C 1
ATOM 980 O O . GLN A 1 131 ? -7.612 8.584 8.292 1.00 92.19 131 GLN A O 1
ATOM 985 N N . GLU A 1 132 ? -5.758 9.293 9.319 1.00 91.75 132 GLU A N 1
ATOM 986 C CA . GLU A 1 132 ? -5.831 8.251 10.351 1.00 91.75 132 GLU A CA 1
ATOM 987 C C . GLU A 1 132 ? -7.131 8.393 11.163 1.00 91.75 132 GLU A C 1
ATOM 989 O O . GLU A 1 132 ? -7.444 9.467 11.689 1.00 91.75 132 GLU A O 1
ATOM 994 N N . ALA A 1 133 ? -7.887 7.301 11.267 1.00 90.06 133 ALA A N 1
ATOM 995 C CA . ALA A 1 133 ? -9.080 7.236 12.091 1.00 90.06 133 ALA A CA 1
ATOM 996 C C . ALA A 1 133 ? -8.708 7.376 13.575 1.00 90.06 133 ALA A C 1
ATOM 998 O O . ALA A 1 133 ? -7.713 6.825 14.050 1.00 90.06 133 ALA A O 1
ATOM 999 N N . ALA A 1 134 ? -9.530 8.097 14.340 1.00 82.00 134 ALA A N 1
ATOM 1000 C CA . ALA A 1 134 ? -9.327 8.222 15.780 1.00 82.00 134 ALA A CA 1
ATOM 1001 C C . ALA A 1 134 ? -9.331 6.839 16.456 1.00 82.00 134 ALA A C 1
ATOM 1003 O O . ALA A 1 134 ? -10.111 5.971 16.075 1.00 82.00 134 ALA A O 1
ATOM 1004 N N . ALA A 1 135 ? -8.533 6.655 17.513 1.00 72.75 135 ALA A N 1
ATOM 1005 C CA . ALA A 1 135 ? -8.388 5.363 18.197 1.00 72.75 135 ALA A CA 1
ATOM 1006 C C . ALA A 1 135 ? -9.725 4.733 18.647 1.00 72.75 135 ALA A C 1
ATOM 1008 O O . ALA A 1 135 ? -9.872 3.516 18.621 1.00 72.75 135 ALA A O 1
ATOM 1009 N N . ALA A 1 136 ? -10.723 5.550 19.003 1.00 67.00 136 ALA A N 1
ATOM 1010 C CA . ALA A 1 136 ? -12.066 5.074 19.353 1.00 67.00 136 ALA A CA 1
ATOM 1011 C C . ALA A 1 136 ? -12.799 4.380 18.185 1.00 67.00 136 ALA A C 1
ATOM 1013 O O . ALA A 1 136 ? -13.643 3.520 18.418 1.00 67.00 136 ALA A O 1
ATOM 1014 N N . ASN A 1 137 ? -12.450 4.733 16.948 1.00 65.94 137 ASN A N 1
ATOM 1015 C CA . ASN A 1 137 ? -13.030 4.209 15.711 1.00 65.94 137 ASN A CA 1
ATOM 1016 C C . ASN A 1 137 ? -12.131 3.146 15.052 1.00 65.94 137 ASN A C 1
ATOM 1018 O O . ASN A 1 137 ? -12.467 2.633 13.990 1.00 65.94 137 ASN A O 1
ATOM 1022 N N . ALA A 1 138 ? -10.995 2.815 15.673 1.00 73.50 138 ALA A N 1
ATOM 1023 C CA . ALA A 1 138 ? -10.056 1.801 15.209 1.00 73.50 138 ALA A CA 1
ATOM 1024 C C . ALA A 1 138 ? -9.583 0.910 16.378 1.00 73.50 138 ALA A C 1
ATOM 1026 O O . ALA A 1 138 ? -8.386 0.874 16.673 1.00 73.50 138 ALA A O 1
ATOM 1027 N N . PRO A 1 139 ? -10.489 0.179 17.064 1.00 75.62 139 PRO A N 1
ATOM 1028 C CA . PRO A 1 139 ? -10.154 -0.676 18.208 1.00 75.62 139 PRO A CA 1
ATOM 1029 C C . PRO A 1 139 ? -9.497 -2.001 17.773 1.00 75.62 139 PRO A C 1
ATOM 1031 O O . PRO A 1 139 ? -9.748 -3.053 18.356 1.00 75.62 139 PRO A O 1
ATOM 1034 N N . PHE A 1 140 ? -8.721 -1.982 16.691 1.00 82.44 140 PHE A N 1
ATOM 1035 C CA . PHE A 1 140 ? -8.138 -3.179 16.109 1.00 82.44 140 PHE A CA 1
ATOM 1036 C C . PHE A 1 140 ? -6.957 -3.648 16.954 1.00 82.44 140 PHE A C 1
ATOM 1038 O O . PHE A 1 140 ? -6.008 -2.898 17.189 1.00 82.44 140 PHE A O 1
ATOM 1045 N N . GLU A 1 141 ? -6.998 -4.910 17.370 1.00 82.31 141 GLU A N 1
ATOM 1046 C CA . GLU A 1 141 ? -5.854 -5.544 18.011 1.00 82.31 141 GLU A CA 1
ATOM 1047 C C . GLU A 1 141 ? -4.721 -5.700 16.988 1.00 82.31 141 GLU A C 1
ATOM 1049 O O . GLU A 1 141 ? -4.928 -6.282 15.917 1.00 82.31 141 GLU A O 1
ATOM 1054 N N . PRO A 1 142 ? -3.519 -5.184 17.276 1.00 82.38 142 PRO A N 1
ATOM 1055 C CA . PRO A 1 142 ? -2.448 -5.182 16.303 1.00 82.38 142 PRO A CA 1
ATOM 1056 C C . PRO A 1 142 ? -1.840 -6.582 16.139 1.00 82.38 142 PRO A C 1
ATOM 1058 O O . PRO A 1 142 ? -1.344 -7.192 17.093 1.00 82.38 142 PRO A O 1
ATOM 1061 N N . ILE A 1 143 ? -1.824 -7.082 14.902 1.00 83.06 143 ILE A N 1
ATOM 1062 C CA . ILE A 1 143 ? -1.273 -8.397 14.549 1.00 83.06 143 ILE A CA 1
ATOM 1063 C C . ILE A 1 143 ? 0.053 -8.259 13.781 1.00 83.06 143 ILE A C 1
ATOM 1065 O O . ILE A 1 143 ? 0.412 -7.186 13.311 1.00 83.06 143 ILE A O 1
ATOM 1069 N N . ARG A 1 144 ? 0.823 -9.352 13.702 1.00 83.62 144 ARG A N 1
ATOM 1070 C CA . ARG A 1 144 ? 2.103 -9.447 12.972 1.00 83.62 144 ARG A CA 1
ATOM 1071 C C . ARG A 1 144 ? 2.129 -10.784 12.242 1.00 83.62 144 ARG A C 1
ATOM 1073 O O . ARG A 1 144 ? 1.884 -11.798 12.899 1.00 83.62 144 ARG A O 1
ATOM 1080 N N . GLY A 1 145 ? 2.414 -10.783 10.940 1.00 77.12 145 GLY A N 1
ATOM 1081 C CA . GLY A 1 145 ? 2.494 -12.006 10.130 1.00 77.12 145 GLY A CA 1
ATOM 1082 C C . GLY A 1 145 ? 1.143 -12.714 9.973 1.00 77.12 145 GLY A C 1
ATOM 1083 O O . GLY A 1 145 ? 1.089 -13.939 9.883 1.00 77.12 145 GLY A O 1
ATOM 1084 N N . GLY A 1 146 ? 0.052 -11.945 10.034 1.00 83.06 146 GLY A N 1
ATOM 1085 C CA . GLY A 1 146 ? -1.321 -12.418 9.867 1.00 83.06 146 GLY A CA 1
ATOM 1086 C C . GLY A 1 146 ? -1.948 -11.915 8.567 1.00 83.06 146 GLY A C 1
ATOM 1087 O O . GLY A 1 146 ? -1.258 -11.418 7.686 1.00 83.06 146 GLY A O 1
ATOM 1088 N N . SER A 1 147 ? -3.271 -12.018 8.464 1.00 85.56 147 SER A N 1
ATOM 1089 C CA . SER A 1 147 ? -4.054 -11.445 7.366 1.00 85.56 147 SER A CA 1
ATOM 1090 C C . SER A 1 147 ? -5.149 -10.560 7.941 1.00 85.56 147 SER A C 1
ATOM 1092 O O . SER A 1 147 ? -5.692 -10.863 9.004 1.00 85.56 147 SER A O 1
ATOM 1094 N N . VAL A 1 148 ? -5.508 -9.507 7.213 1.00 86.69 148 VAL A N 1
ATOM 1095 C CA . VAL A 1 148 ? -6.706 -8.703 7.473 1.00 86.69 148 VAL A CA 1
ATOM 1096 C C . VAL A 1 148 ? -7.624 -8.755 6.263 1.00 86.69 148 VAL A C 1
ATOM 1098 O O . VAL A 1 148 ? -7.164 -8.939 5.139 1.00 86.69 148 VAL A O 1
ATOM 1101 N N . ALA A 1 149 ? -8.923 -8.641 6.506 1.00 87.19 149 ALA A N 1
ATOM 1102 C CA . ALA A 1 149 ? -9.943 -8.549 5.475 1.00 87.19 149 ALA A CA 1
ATOM 1103 C C . ALA A 1 149 ? -11.142 -7.784 6.037 1.00 87.19 149 ALA A C 1
ATOM 1105 O O . ALA A 1 149 ? -11.426 -7.869 7.235 1.00 87.19 149 ALA A O 1
ATOM 1106 N N . PHE A 1 150 ? -11.856 -7.086 5.163 1.00 83.75 150 PHE A N 1
ATOM 1107 C CA . PHE A 1 150 ? -13.173 -6.536 5.456 1.00 83.75 150 PHE A CA 1
ATOM 1108 C C . PHE A 1 150 ? -14.246 -7.354 4.743 1.00 83.75 150 PHE A C 1
ATOM 1110 O O . PHE A 1 150 ? -14.023 -7.876 3.651 1.00 83.75 150 PHE A O 1
ATOM 1117 N N . ALA A 1 151 ? -15.408 -7.467 5.378 1.00 83.62 151 ALA A N 1
ATOM 1118 C CA . ALA A 1 151 ? -16.601 -8.042 4.782 1.00 83.62 151 ALA A CA 1
ATOM 1119 C C . ALA A 1 151 ? -17.831 -7.379 5.401 1.00 83.62 151 ALA A C 1
ATOM 1121 O O . ALA A 1 151 ? -17.952 -7.326 6.627 1.00 83.62 151 ALA A O 1
ATOM 1122 N N . ASP A 1 152 ? -18.745 -6.916 4.554 1.00 79.25 152 ASP A N 1
ATOM 1123 C CA . ASP A 1 152 ? -20.105 -6.621 4.984 1.00 79.25 152 ASP A CA 1
ATOM 1124 C C . ASP A 1 152 ? -20.860 -7.951 5.138 1.00 79.25 152 ASP A C 1
ATOM 1126 O O . ASP A 1 152 ? -21.023 -8.708 4.179 1.00 79.25 152 ASP A O 1
ATOM 1130 N N . VAL A 1 153 ? -21.265 -8.270 6.367 1.00 81.81 153 VAL A N 1
ATOM 1131 C CA . VAL A 1 153 ? -21.959 -9.523 6.709 1.00 81.81 153 VAL A CA 1
ATOM 1132 C C . VAL A 1 153 ? -23.417 -9.299 7.099 1.00 81.81 153 VAL A C 1
ATOM 1134 O O . VAL A 1 153 ? -24.118 -10.261 7.421 1.00 81.81 153 VAL A O 1
ATOM 1137 N N . ASN A 1 154 ? -23.878 -8.048 7.104 1.00 75.75 154 ASN A N 1
ATOM 1138 C CA . ASN A 1 154 ? -25.186 -7.675 7.630 1.00 75.75 154 ASN A CA 1
ATOM 1139 C C . ASN A 1 154 ? -25.992 -6.713 6.747 1.00 75.75 154 ASN A C 1
ATOM 1141 O O . ASN A 1 154 ? -27.178 -6.543 7.041 1.00 75.75 154 ASN A O 1
ATOM 1145 N N . GLY A 1 155 ? -25.416 -6.182 5.666 1.00 62.12 155 GLY A N 1
ATOM 1146 C CA . GLY A 1 155 ? -26.070 -5.217 4.775 1.00 62.12 155 GLY A CA 1
ATOM 1147 C C . GLY A 1 155 ? -26.346 -3.872 5.441 1.00 62.12 155 GLY A C 1
ATOM 1148 O O . GLY A 1 155 ? -27.171 -3.126 4.866 1.00 62.12 155 GLY A O 1
#

Radius of gyration: 15.96 Å; chains: 1; bounding box: 49×32×43 Å

Sequence (155 aa):
GRGGKYFSKLYLNDGAGNFIESAQAFEGVDESSIAFADMNNDGDLDLAYAGLNNDDVQKTYIYTNDGTGGFTQWGSLVAVGVEDAAIAFSDVDKDGLQDLLITGFTGPAATGTRVAKLYLNKYAYPALSFQEAAAANAPFEPIRGGSVAFADVNG

pLDDT: mean 89.05, std 10.06, range [42.47, 96.94]

Foldseek 3Di:
DPPDFAADWDWDDPVVRDTDTDPDGDFGFPLKEKDWDQQQPPPDIWIWMWHQGPVRAFDIWTWDDPNPRDTDTADDDPDARAGLKEWEWDQPVPPPGTKIWMWAWHDDPVDIDTDIWIWHWPRDPPDTDTHTDDCVSVVDDGDGNDYDYDDDPDD